Protein AF-A0A3B8JU60-F1 (afdb_monomer_lite)

Sequence (77 aa):
MPKKDLNIVKGEPELYDEKKKPLNLAMTPTGAKLLDEMAKERGLTRSELVERIARGIIPLQPEIIGTDNQEESKGQS

Structure (mmCIF, N/CA/C/O backbone):
data_AF-A0A3B8JU60-F1
#
_entry.id   AF-A0A3B8JU60-F1
#
loop_
_atom_site.group_PDB
_atom_site.id
_atom_site.type_symbol
_atom_site.label_atom_id
_atom_site.label_alt_id
_atom_site.label_comp_id
_atom_site.label_asym_id
_atom_site.label_entity_id
_atom_site.label_seq_id
_atom_site.pdbx_PDB_ins_code
_atom_site.Cartn_x
_atom_site.Cartn_y
_atom_site.Cartn_z
_atom_site.occupancy
_atom_site.B_iso_or_equiv
_atom_site.auth_seq_id
_atom_site.auth_comp_id
_atom_site.auth_asym_id
_atom_site.auth_atom_id
_atom_site.pdbx_PDB_model_num
ATOM 1 N N . MET A 1 1 ? -4.156 3.325 26.130 1.00 44.41 1 MET A N 1
ATOM 2 C CA . MET A 1 1 ? -3.788 1.896 26.004 1.00 44.41 1 MET A CA 1
ATOM 3 C C . MET A 1 1 ? -2.763 1.770 24.883 1.00 44.41 1 MET A C 1
ATOM 5 O O . MET A 1 1 ? -3.100 2.162 23.769 1.00 44.41 1 MET A O 1
ATOM 9 N N . PRO A 1 2 ? -1.521 1.330 25.137 1.00 38.66 2 PRO A N 1
ATOM 10 C CA . PRO A 1 2 ? -0.543 1.132 24.070 1.00 38.66 2 PRO A CA 1
ATOM 11 C C . PRO A 1 2 ? -0.906 -0.140 23.288 1.00 38.66 2 PRO A C 1
ATOM 13 O O . PRO A 1 2 ? -1.192 -1.175 23.890 1.00 38.66 2 PRO A O 1
ATOM 16 N N . LYS A 1 3 ? -0.964 -0.061 21.952 1.00 50.56 3 LYS A N 1
ATOM 17 C CA . LYS A 1 3 ? -1.230 -1.228 21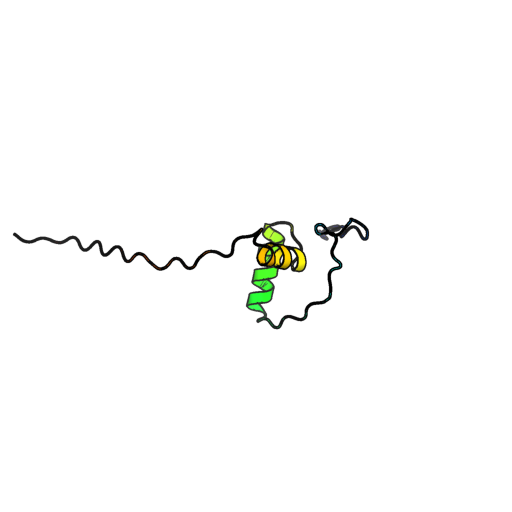.099 1.00 50.56 3 LYS A CA 1
ATOM 18 C C . LYS A 1 3 ? 0.002 -2.128 21.099 1.00 50.56 3 LYS A C 1
ATOM 20 O O . LYS A 1 3 ? 1.055 -1.751 20.600 1.00 50.56 3 LYS A O 1
ATOM 25 N N . LYS A 1 4 ? -0.189 -3.276 21.732 1.00 44.19 4 LYS A N 1
ATOM 26 C CA . LYS A 1 4 ? 0.755 -4.350 21.998 1.00 44.19 4 LYS A CA 1
ATOM 27 C C . LYS A 1 4 ? 0.986 -5.161 20.712 1.00 44.19 4 LYS A C 1
ATOM 29 O O . LYS A 1 4 ? 0.032 -5.664 20.132 1.00 44.19 4 LYS A O 1
ATOM 34 N N . ASP A 1 5 ? 2.243 -5.193 20.280 1.00 44.34 5 ASP A N 1
ATOM 35 C CA . ASP A 1 5 ? 2.916 -6.254 19.522 1.00 44.34 5 ASP A CA 1
ATOM 36 C C . ASP A 1 5 ? 2.246 -6.763 18.224 1.00 44.34 5 ASP A C 1
ATOM 38 O O . ASP A 1 5 ? 1.659 -7.843 18.191 1.00 44.34 5 ASP A O 1
ATOM 42 N N . LEU A 1 6 ? 2.453 -6.066 17.094 1.00 55.44 6 LEU A N 1
ATOM 43 C CA . LEU A 1 6 ? 2.561 -6.790 15.818 1.00 55.44 6 LEU A CA 1
ATOM 44 C C . LEU A 1 6 ? 3.912 -7.516 15.838 1.00 55.44 6 LEU A C 1
ATOM 46 O O . LEU A 1 6 ? 4.940 -6.951 15.464 1.00 55.44 6 LEU A O 1
ATOM 50 N N . ASN A 1 7 ? 3.910 -8.759 16.317 1.00 44.97 7 ASN A N 1
ATOM 51 C CA . ASN A 1 7 ? 5.037 -9.671 16.170 1.00 44.97 7 ASN A CA 1
ATOM 52 C C . ASN A 1 7 ? 5.243 -9.950 14.677 1.00 44.97 7 ASN A C 1
ATOM 54 O O . ASN A 1 7 ? 4.662 -10.878 14.123 1.00 44.97 7 ASN A O 1
ATOM 58 N N . ILE A 1 8 ? 6.071 -9.144 14.013 1.00 54.59 8 ILE A N 1
ATOM 59 C CA . ILE A 1 8 ? 6.695 -9.559 12.758 1.00 54.59 8 ILE A CA 1
ATOM 60 C C . ILE A 1 8 ? 7.716 -10.616 13.171 1.00 54.59 8 ILE A C 1
ATOM 62 O O . ILE A 1 8 ? 8.825 -10.292 13.600 1.00 54.59 8 ILE A O 1
ATOM 66 N N . VAL A 1 9 ? 7.288 -11.877 13.159 1.00 49.09 9 VAL A N 1
ATOM 67 C CA . VAL A 1 9 ? 8.115 -13.020 13.536 1.00 49.09 9 VAL A CA 1
ATOM 68 C C . VAL A 1 9 ? 9.304 -13.061 12.580 1.00 49.09 9 VAL A C 1
ATOM 70 O O . VAL A 1 9 ? 9.190 -13.358 11.393 1.00 49.09 9 VAL A O 1
ATOM 73 N N . LYS A 1 10 ? 10.468 -12.674 13.099 1.00 40.94 10 LYS A N 1
ATOM 74 C CA . LYS A 1 10 ? 11.731 -12.648 12.371 1.00 40.94 10 LYS A CA 1
ATOM 75 C C . LYS A 1 10 ? 12.195 -14.096 12.195 1.00 40.94 10 LYS A C 1
ATOM 77 O O . LYS A 1 10 ? 12.851 -14.629 13.083 1.00 40.94 10 LYS A O 1
ATOM 82 N N . GLY A 1 11 ? 11.824 -14.725 11.080 1.00 43.28 11 GLY A N 1
ATOM 83 C CA . GLY A 1 11 ? 12.271 -16.079 10.735 1.00 43.28 11 GLY A CA 1
ATOM 84 C C . GLY A 1 11 ? 11.211 -17.031 10.183 1.00 43.28 11 GLY A C 1
ATOM 85 O O . GLY A 1 11 ? 11.550 -18.188 9.952 1.00 43.28 11 GLY A O 1
ATOM 86 N N . GLU A 1 12 ? 9.966 -16.598 9.957 1.00 46.19 12 GLU A N 1
ATOM 87 C CA . GLU A 1 12 ? 9.056 -17.404 9.132 1.00 46.19 12 GLU A CA 1
ATOM 88 C C . GLU A 1 12 ? 9.542 -17.396 7.676 1.00 46.19 12 GLU A C 1
ATOM 90 O O . GLU A 1 12 ? 10.029 -16.353 7.218 1.00 46.19 12 GLU A O 1
ATOM 95 N N . PRO A 1 13 ? 9.459 -18.533 6.954 1.00 47.94 13 PRO A N 1
ATOM 96 C CA . PRO A 1 13 ? 9.745 -18.551 5.529 1.00 47.94 13 PRO A CA 1
ATOM 97 C C . PRO A 1 13 ? 8.909 -17.455 4.884 1.00 47.94 13 PRO A C 1
ATOM 99 O O . PRO A 1 13 ? 7.710 -17.332 5.149 1.00 47.94 13 PRO A O 1
ATOM 102 N N . GLU A 1 14 ? 9.555 -16.612 4.084 1.00 58.25 14 GLU A N 1
ATOM 103 C CA . GLU A 1 14 ? 8.814 -15.658 3.280 1.00 58.25 14 GLU A CA 1
ATOM 104 C C . GLU A 1 14 ? 7.765 -16.446 2.512 1.00 58.25 14 GLU A C 1
ATOM 106 O O . GLU A 1 14 ? 8.075 -17.486 1.937 1.00 58.25 14 GLU A O 1
ATOM 111 N N . LEU A 1 15 ? 6.514 -15.985 2.565 1.00 68.12 15 LEU A N 1
ATOM 112 C CA . LEU A 1 15 ? 5.344 -16.699 2.043 1.00 68.12 15 LEU A CA 1
ATOM 113 C C . LEU A 1 15 ? 5.537 -17.212 0.600 1.00 68.12 15 LEU A C 1
ATOM 115 O O . LEU A 1 15 ? 4.839 -18.124 0.170 1.00 68.12 15 LEU A O 1
ATOM 119 N N . TYR A 1 16 ? 6.490 -16.625 -0.127 1.00 78.50 16 TYR A N 1
ATOM 120 C CA . TYR A 1 16 ? 6.806 -16.900 -1.520 1.00 78.50 16 TYR A CA 1
ATOM 121 C C . TYR A 1 16 ? 8.221 -17.458 -1.759 1.00 78.50 16 TYR A C 1
ATOM 123 O O . TYR A 1 16 ? 8.656 -17.460 -2.900 1.00 78.50 16 TYR A O 1
ATOM 131 N N . ASP A 1 17 ? 8.943 -17.905 -0.722 1.00 77.50 17 ASP A N 1
ATOM 132 C CA . ASP A 1 17 ? 10.328 -18.424 -0.809 1.00 77.50 17 ASP A CA 1
ATOM 133 C C . ASP A 1 17 ? 11.321 -17.443 -1.485 1.00 77.50 17 ASP A C 1
ATOM 135 O O . ASP A 1 17 ? 12.358 -17.810 -2.037 1.00 77.50 17 ASP A O 1
ATOM 139 N N . GLU A 1 18 ? 10.995 -16.147 -1.436 1.00 82.56 18 GLU A N 1
ATOM 140 C CA . GLU A 1 18 ? 11.732 -15.054 -2.067 1.00 82.56 18 GLU A CA 1
ATOM 141 C C . GLU A 1 18 ? 12.078 -13.968 -1.047 1.00 82.56 18 GLU A C 1
ATOM 143 O O . GLU A 1 18 ? 11.193 -13.450 -0.364 1.00 82.56 18 GLU A O 1
ATOM 148 N N . LYS A 1 19 ? 13.352 -13.546 -1.043 1.00 84.00 19 LYS A N 1
ATOM 149 C CA . LYS A 1 19 ? 13.850 -12.445 -0.204 1.00 84.00 19 LYS A CA 1
ATOM 150 C C . LYS A 1 19 ? 13.275 -11.095 -0.593 1.00 84.00 19 LYS A C 1
ATOM 152 O O . LYS A 1 19 ? 13.623 -10.553 -1.645 1.00 84.00 19 LYS A O 1
ATOM 157 N N . LYS A 1 20 ? 12.502 -10.493 0.317 1.00 84.25 20 LYS A N 1
ATOM 158 C CA . LYS A 1 20 ? 12.057 -9.100 0.243 1.00 84.25 20 LYS A CA 1
ATOM 159 C C . LYS A 1 20 ? 13.275 -8.184 0.133 1.00 84.25 20 LYS A C 1
ATOM 161 O O . LYS A 1 20 ? 14.209 -8.235 0.937 1.00 84.25 20 LYS A O 1
ATOM 166 N N . LYS A 1 21 ? 13.253 -7.308 -0.870 1.00 88.25 21 LYS A N 1
ATOM 167 C CA . LYS A 1 21 ? 14.239 -6.239 -1.064 1.00 88.25 21 LYS A CA 1
ATOM 168 C C . LYS A 1 21 ? 13.593 -4.883 -0.760 1.00 88.25 21 LYS A C 1
ATOM 170 O O . LYS A 1 21 ? 12.403 -4.719 -1.031 1.00 88.25 21 LYS A O 1
ATOM 175 N N . PRO A 1 22 ? 14.339 -3.901 -0.222 1.00 88.75 22 PRO A N 1
ATOM 176 C CA . PRO A 1 22 ? 13.814 -2.551 -0.046 1.00 88.75 22 PRO A CA 1
ATOM 177 C C . PRO A 1 22 ? 13.375 -1.945 -1.385 1.00 88.75 22 PRO A C 1
ATOM 179 O O . PRO A 1 22 ? 14.140 -1.955 -2.348 1.00 88.75 22 PRO A O 1
ATOM 182 N N . LEU A 1 23 ? 12.162 -1.390 -1.425 1.00 88.19 23 LEU A N 1
ATOM 183 C CA . LEU A 1 23 ? 11.620 -0.662 -2.570 1.00 88.19 23 LEU A CA 1
ATOM 184 C C . LEU A 1 23 ? 11.263 0.760 -2.132 1.00 88.19 23 LEU A C 1
ATOM 186 O O . LEU A 1 23 ? 10.454 0.947 -1.223 1.00 88.19 23 LEU A O 1
ATOM 190 N N . ASN A 1 24 ? 11.867 1.758 -2.777 1.00 92.88 24 ASN A N 1
ATOM 191 C CA . ASN A 1 24 ? 11.568 3.165 -2.519 1.00 92.88 24 ASN A CA 1
ATOM 192 C C . ASN A 1 24 ? 10.416 3.614 -3.424 1.00 92.88 24 ASN A C 1
ATOM 194 O O . ASN A 1 24 ? 10.529 3.531 -4.645 1.00 92.88 24 ASN A O 1
ATOM 198 N N . LEU A 1 25 ? 9.332 4.113 -2.827 1.00 90.00 25 LEU A N 1
ATOM 199 C CA . LEU A 1 25 ? 8.163 4.622 -3.543 1.00 90.00 25 LEU A CA 1
ATOM 200 C C . LEU A 1 25 ? 7.869 6.058 -3.104 1.00 90.00 25 LEU A C 1
ATOM 202 O O . LEU A 1 25 ? 7.722 6.329 -1.912 1.00 90.00 25 LEU A O 1
ATOM 206 N N . ALA A 1 26 ? 7.756 6.969 -4.070 1.00 95.38 26 ALA A N 1
ATOM 207 C CA . ALA A 1 26 ? 7.259 8.316 -3.824 1.00 95.38 26 ALA A CA 1
ATOM 208 C C . ALA A 1 26 ? 5.726 8.316 -3.854 1.00 95.38 26 ALA A C 1
ATOM 210 O O . ALA A 1 26 ? 5.114 7.738 -4.749 1.00 95.38 26 ALA A O 1
ATOM 211 N N . MET A 1 27 ? 5.103 8.968 -2.875 1.00 94.56 27 MET A N 1
ATOM 212 C CA . MET A 1 27 ? 3.649 9.030 -2.738 1.00 94.56 27 MET A CA 1
ATOM 213 C C . MET A 1 27 ? 3.250 10.302 -1.987 1.00 94.56 27 MET A C 1
ATOM 215 O O . MET A 1 27 ? 4.018 10.821 -1.175 1.00 94.56 27 MET A O 1
ATOM 219 N N . THR A 1 28 ? 2.045 10.809 -2.246 1.00 98.12 28 THR A N 1
ATOM 220 C CA . THR A 1 28 ? 1.504 11.943 -1.487 1.00 98.12 28 THR A CA 1
ATOM 221 C C . THR A 1 28 ? 1.238 11.542 -0.029 1.00 98.12 28 THR A C 1
ATOM 223 O O . THR A 1 28 ? 0.950 10.371 0.242 1.00 98.12 28 THR A O 1
ATOM 226 N N . PRO A 1 29 ? 1.261 12.489 0.929 1.00 97.62 29 PRO A N 1
ATOM 227 C CA . PRO A 1 29 ? 0.923 12.188 2.322 1.00 97.62 29 PRO A CA 1
ATOM 228 C C . PRO A 1 29 ? -0.466 11.553 2.475 1.00 97.62 29 PRO A C 1
ATOM 230 O O . PRO A 1 29 ? -0.646 10.621 3.258 1.00 97.62 29 PRO A O 1
ATOM 233 N N . THR A 1 30 ? -1.436 12.015 1.681 1.00 98.12 30 THR A N 1
ATOM 234 C CA . THR A 1 30 ? -2.793 11.459 1.650 1.00 98.12 30 THR A CA 1
ATOM 235 C C . THR A 1 30 ? -2.795 10.014 1.165 1.00 98.12 30 THR A C 1
ATOM 237 O O . THR A 1 30 ? -3.384 9.161 1.822 1.00 98.12 30 THR A O 1
ATOM 240 N N . GLY A 1 31 ? -2.099 9.714 0.063 1.00 96.88 31 GLY A N 1
ATOM 241 C CA . GLY A 1 31 ? -1.995 8.347 -0.451 1.00 96.88 31 GLY A CA 1
ATOM 242 C C . GLY A 1 31 ? -1.355 7.397 0.562 1.00 96.88 31 GLY A C 1
ATOM 243 O O . GLY A 1 31 ? -1.866 6.303 0.785 1.00 96.88 31 GLY A O 1
ATOM 244 N N . ALA A 1 32 ? -0.298 7.844 1.248 1.00 96.00 32 ALA A N 1
ATOM 245 C CA . ALA A 1 32 ? 0.360 7.053 2.286 1.00 96.00 32 ALA A CA 1
ATOM 246 C C . ALA A 1 32 ? -0.586 6.724 3.449 1.00 96.00 32 ALA A C 1
ATOM 248 O O . ALA A 1 32 ? -0.641 5.578 3.891 1.00 96.00 32 ALA A O 1
ATOM 249 N N . LYS A 1 33 ? -1.371 7.710 3.899 1.00 96.75 33 LYS A N 1
ATOM 250 C CA . LYS A 1 33 ? -2.360 7.522 4.964 1.00 96.75 33 LYS A CA 1
ATOM 251 C C . LYS A 1 33 ? -3.462 6.540 4.555 1.00 96.75 33 LYS A C 1
ATOM 253 O O . LYS A 1 33 ? -3.779 5.644 5.330 1.00 96.75 33 LYS A O 1
ATOM 258 N N . LEU A 1 34 ? -4.004 6.675 3.344 1.00 96.62 34 LEU A N 1
ATOM 259 C CA . LEU A 1 34 ? -5.017 5.752 2.824 1.00 96.62 34 LEU A CA 1
ATOM 260 C C . LEU A 1 34 ? -4.465 4.323 2.709 1.00 96.62 34 LEU A C 1
ATOM 262 O O . LEU A 1 34 ? -5.152 3.362 3.044 1.00 96.62 34 LEU A O 1
ATOM 266 N N . LEU A 1 35 ? -3.201 4.169 2.300 1.00 95.19 35 LEU A N 1
ATOM 267 C CA . LEU A 1 35 ? -2.529 2.869 2.265 1.00 95.19 35 LEU A CA 1
ATOM 268 C C . LEU A 1 35 ? -2.383 2.253 3.667 1.00 95.19 35 LEU A C 1
ATOM 270 O O . LEU A 1 35 ? -2.614 1.055 3.836 1.00 95.19 35 LEU A O 1
ATOM 274 N N . ASP A 1 36 ? -2.025 3.061 4.669 1.00 95.56 36 ASP A N 1
ATOM 275 C CA . ASP A 1 36 ? -1.961 2.637 6.073 1.00 95.56 36 ASP A CA 1
ATOM 276 C C . ASP A 1 36 ? -3.338 2.198 6.605 1.00 95.56 36 ASP A C 1
ATOM 278 O O . ASP A 1 36 ? -3.443 1.182 7.299 1.00 95.56 36 ASP A O 1
ATOM 282 N N . GLU A 1 37 ? -4.400 2.929 6.263 1.00 96.94 37 GLU A N 1
ATOM 283 C CA . GLU A 1 37 ? -5.779 2.600 6.639 1.00 96.94 37 GLU A CA 1
ATOM 284 C C . GLU A 1 37 ? -6.230 1.276 6.005 1.00 96.94 37 GLU A C 1
ATOM 286 O O . GLU A 1 37 ? -6.631 0.367 6.737 1.00 96.94 37 GLU A O 1
ATOM 291 N N . MET A 1 38 ? -6.039 1.102 4.692 1.00 95.06 38 MET A N 1
ATOM 292 C CA . MET A 1 38 ? -6.359 -0.147 3.985 1.00 95.06 38 MET A CA 1
ATOM 293 C C . MET A 1 38 ? -5.609 -1.359 4.553 1.00 95.06 38 MET A C 1
ATOM 295 O O . MET A 1 38 ? -6.166 -2.454 4.665 1.00 95.06 38 MET A O 1
ATOM 299 N N . ALA A 1 39 ? -4.333 -1.187 4.909 1.00 94.12 39 ALA A N 1
ATOM 300 C CA . ALA A 1 39 ? -3.534 -2.263 5.487 1.00 94.12 39 ALA A CA 1
ATOM 301 C C . ALA A 1 39 ? -4.077 -2.654 6.869 1.00 94.12 39 ALA A C 1
ATOM 303 O O . ALA A 1 39 ? -4.284 -3.836 7.150 1.00 94.12 39 ALA A O 1
ATOM 304 N N . LYS A 1 40 ? -4.389 -1.656 7.702 1.00 94.06 40 LYS A N 1
ATOM 305 C CA . LYS A 1 40 ? -4.942 -1.852 9.043 1.00 94.06 40 LYS A CA 1
ATOM 306 C C . LYS A 1 40 ? -6.309 -2.537 9.021 1.00 94.06 40 LYS A C 1
ATOM 308 O O . 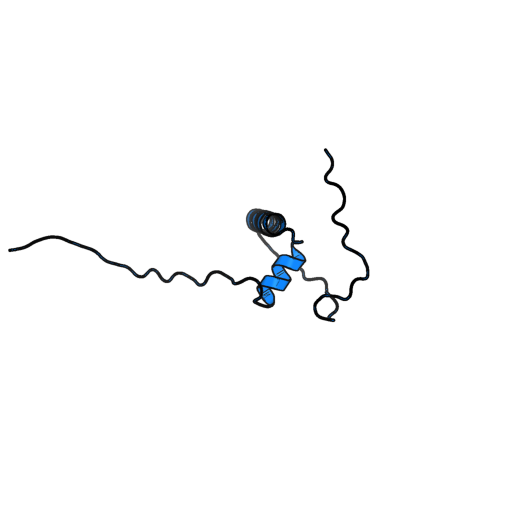LYS A 1 40 ? -6.529 -3.434 9.830 1.00 94.06 40 LYS A O 1
ATOM 313 N N . GLU A 1 41 ? -7.203 -2.148 8.115 1.00 94.06 41 GLU A N 1
ATOM 314 C CA . GLU A 1 41 ? -8.525 -2.774 7.949 1.00 94.06 41 GLU A CA 1
ATOM 315 C C . GLU A 1 41 ? -8.430 -4.270 7.630 1.00 94.06 41 GLU A C 1
ATOM 317 O O . GLU A 1 41 ? -9.279 -5.055 8.047 1.00 94.06 41 GLU A O 1
ATOM 322 N N . ARG A 1 42 ? -7.364 -4.677 6.936 1.00 90.12 42 ARG A N 1
ATOM 323 C CA . ARG A 1 42 ? -7.114 -6.067 6.531 1.00 90.12 42 ARG A CA 1
ATOM 324 C C . ARG A 1 42 ? -6.204 -6.832 7.497 1.00 90.12 42 ARG A C 1
ATOM 326 O O . ARG A 1 42 ? -5.900 -7.992 7.238 1.00 90.12 42 ARG A O 1
ATOM 333 N N . GLY A 1 43 ? -5.743 -6.198 8.579 1.00 91.25 43 GLY A N 1
ATOM 334 C CA . GLY A 1 43 ? -4.777 -6.793 9.509 1.00 91.25 43 GLY A CA 1
ATOM 335 C C . GLY A 1 43 ? -3.403 -7.066 8.881 1.00 91.25 43 GLY A C 1
ATOM 336 O O . GLY A 1 43 ? -2.698 -7.971 9.317 1.00 91.25 43 GLY A O 1
ATOM 337 N N . LEU A 1 44 ? -3.029 -6.313 7.844 1.00 92.12 44 LEU A N 1
ATOM 338 C CA . LEU A 1 44 ? -1.778 -6.462 7.102 1.00 92.12 44 LEU A CA 1
ATOM 339 C C . LEU A 1 44 ? -0.800 -5.330 7.424 1.00 92.12 44 LEU A C 1
ATOM 341 O O . LEU A 1 44 ? -1.178 -4.243 7.859 1.00 92.12 44 LEU A O 1
ATOM 345 N N . THR A 1 45 ? 0.481 -5.566 7.144 1.00 92.19 45 THR A N 1
ATOM 346 C CA . THR A 1 45 ? 1.456 -4.473 7.044 1.00 92.19 45 THR A CA 1
ATOM 347 C C . THR A 1 45 ? 1.322 -3.778 5.686 1.00 92.19 45 THR A C 1
ATOM 349 O O . THR A 1 45 ? 0.860 -4.387 4.721 1.00 92.19 45 THR A O 1
ATOM 352 N N . ARG A 1 46 ? 1.779 -2.522 5.573 1.00 92.25 46 ARG A N 1
ATOM 353 C CA . ARG A 1 46 ? 1.804 -1.798 4.286 1.00 92.25 46 ARG A CA 1
ATOM 354 C C . ARG A 1 46 ? 2.493 -2.586 3.176 1.00 92.25 46 ARG A C 1
ATOM 356 O O . ARG A 1 46 ? 1.947 -2.728 2.090 1.00 92.25 46 ARG A O 1
ATOM 363 N N . SER A 1 47 ? 3.692 -3.097 3.450 1.00 91.62 47 SER A N 1
ATOM 364 C CA . SER A 1 47 ? 4.474 -3.840 2.460 1.00 91.62 47 SER A CA 1
ATOM 365 C C . SER A 1 47 ? 3.783 -5.138 2.053 1.00 91.62 47 SER A C 1
ATOM 367 O O . SER A 1 47 ? 3.842 -5.513 0.893 1.00 91.62 47 SER A O 1
ATOM 369 N N . GLU A 1 48 ? 3.094 -5.802 2.982 1.00 92.25 48 GLU A N 1
ATOM 370 C CA . GLU A 1 48 ? 2.328 -7.010 2.673 1.00 92.25 48 GLU A CA 1
ATOM 371 C C . GLU A 1 48 ? 1.081 -6.714 1.833 1.00 92.25 48 GLU A C 1
ATOM 373 O O . GLU A 1 48 ? 0.764 -7.463 0.914 1.00 92.25 48 GLU A O 1
ATOM 378 N N . LEU A 1 49 ? 0.395 -5.600 2.104 1.00 93.19 49 LEU A N 1
ATOM 379 C CA . LEU A 1 49 ? -0.711 -5.143 1.268 1.00 93.19 49 LEU A CA 1
ATOM 380 C C . LEU A 1 49 ? -0.244 -4.901 -0.177 1.00 93.19 49 LEU A C 1
ATOM 382 O O . LEU A 1 49 ? -0.863 -5.413 -1.106 1.00 93.19 49 LEU A O 1
ATOM 386 N N . VAL A 1 50 ? 0.859 -4.166 -0.359 1.00 93.12 50 VAL A N 1
ATOM 387 C CA . VAL A 1 50 ? 1.432 -3.875 -1.685 1.00 93.12 50 VAL A CA 1
ATOM 388 C C . VAL A 1 50 ? 1.862 -5.157 -2.401 1.00 93.12 50 VAL A C 1
ATOM 390 O O . VAL A 1 50 ? 1.543 -5.325 -3.574 1.00 93.12 50 VAL A O 1
ATOM 393 N N . GLU A 1 51 ? 2.513 -6.088 -1.700 1.00 92.31 51 GLU A N 1
ATOM 394 C CA . GLU A 1 51 ? 2.915 -7.387 -2.254 1.00 92.31 51 GLU A CA 1
ATOM 395 C C . GLU A 1 51 ? 1.702 -8.182 -2.764 1.00 92.31 51 GLU A C 1
ATOM 397 O O . GLU A 1 51 ? 1.703 -8.686 -3.885 1.00 92.31 51 GLU A O 1
ATOM 402 N N . ARG A 1 52 ? 0.627 -8.259 -1.969 1.00 92.62 52 ARG A N 1
ATOM 403 C CA . ARG A 1 52 ? -0.592 -8.991 -2.347 1.00 92.62 52 ARG A CA 1
ATOM 404 C C . ARG A 1 52 ? -1.339 -8.341 -3.505 1.00 92.62 52 ARG A C 1
ATOM 406 O O . ARG A 1 52 ? -1.927 -9.063 -4.305 1.00 92.62 52 ARG A O 1
ATOM 413 N N . ILE A 1 53 ? -1.317 -7.013 -3.608 1.00 93.50 53 ILE A N 1
ATOM 414 C CA . ILE A 1 53 ? -1.838 -6.301 -4.782 1.00 93.50 53 ILE A CA 1
ATOM 415 C C . ILE A 1 53 ? -0.991 -6.647 -6.012 1.00 93.50 53 ILE A C 1
ATOM 417 O O . ILE A 1 53 ? -1.534 -7.064 -7.030 1.00 93.50 53 ILE A O 1
ATOM 421 N N . ALA A 1 54 ? 0.337 -6.545 -5.910 1.00 92.50 54 ALA A N 1
ATOM 422 C CA . ALA A 1 54 ? 1.253 -6.809 -7.021 1.00 92.50 54 ALA A CA 1
ATOM 423 C C . ALA A 1 54 ? 1.179 -8.260 -7.528 1.00 92.50 54 ALA A C 1
ATOM 425 O O . ALA A 1 54 ? 1.292 -8.502 -8.726 1.00 92.50 54 ALA A O 1
ATOM 426 N N . ARG A 1 55 ? 0.937 -9.224 -6.632 1.00 90.94 55 ARG A N 1
ATOM 427 C CA . ARG A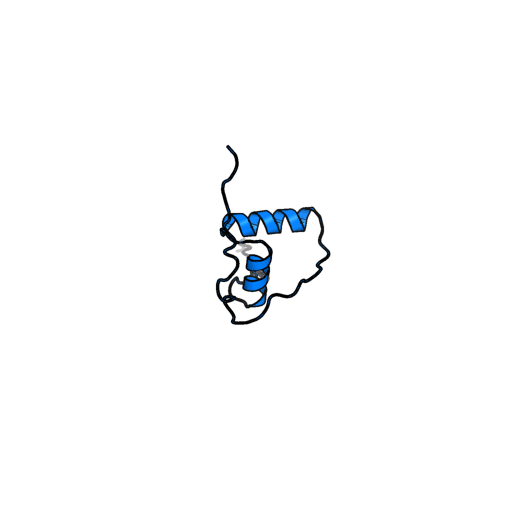 1 55 ? 0.732 -10.642 -6.975 1.00 90.94 55 ARG A CA 1
ATOM 428 C C . ARG A 1 55 ? -0.695 -10.973 -7.432 1.00 90.94 55 ARG A C 1
ATOM 430 O O . ARG A 1 55 ? -0.980 -12.135 -7.701 1.00 90.94 55 ARG A O 1
ATOM 437 N N . GLY A 1 56 ? -1.600 -9.993 -7.488 1.00 90.75 56 GLY A N 1
ATOM 438 C CA . GLY A 1 56 ? -2.994 -10.190 -7.899 1.00 90.75 56 GLY A CA 1
ATOM 439 C C . GLY A 1 56 ? -3.870 -10.930 -6.879 1.00 90.75 56 GLY A C 1
ATOM 440 O O . GLY A 1 56 ? -4.992 -11.308 -7.198 1.00 90.75 56 GLY A O 1
ATOM 441 N N . ILE A 1 57 ? -3.388 -11.127 -5.648 1.00 91.50 57 ILE A N 1
ATOM 442 C CA . ILE A 1 57 ? -4.152 -11.737 -4.546 1.00 91.50 57 ILE A CA 1
ATOM 443 C C . ILE A 1 57 ? -5.241 -10.774 -4.063 1.00 91.50 57 ILE A C 1
ATOM 445 O O . ILE A 1 57 ? -6.345 -11.193 -3.718 1.00 91.50 57 ILE A O 1
ATOM 449 N N . ILE A 1 58 ? -4.927 -9.477 -4.021 1.00 90.56 58 ILE A N 1
ATOM 450 C CA . ILE A 1 58 ? -5.912 -8.421 -3.790 1.00 90.56 58 ILE A CA 1
ATOM 451 C C . ILE A 1 58 ? -6.205 -7.774 -5.142 1.00 90.56 58 ILE A C 1
ATOM 453 O O . ILE A 1 58 ? -5.300 -7.167 -5.718 1.00 90.56 58 ILE A O 1
ATOM 457 N N . PRO A 1 59 ? -7.444 -7.880 -5.650 1.00 88.62 59 PRO A N 1
ATOM 458 C CA . PRO A 1 59 ? -7.790 -7.274 -6.921 1.00 88.62 59 PRO A CA 1
ATOM 459 C C . PRO A 1 59 ? -7.767 -5.751 -6.787 1.00 88.62 59 PRO A C 1
ATOM 461 O O . PRO A 1 59 ? -8.336 -5.187 -5.848 1.00 88.62 59 PRO A O 1
ATOM 464 N N . LEU A 1 60 ? -7.135 -5.084 -7.750 1.00 86.12 60 LEU A N 1
ATOM 465 C CA . LEU A 1 60 ? -7.439 -3.685 -8.026 1.00 86.12 60 LEU A CA 1
ATOM 466 C C . LEU A 1 60 ? -8.846 -3.651 -8.622 1.00 86.12 60 LEU A C 1
ATOM 468 O O . LEU A 1 60 ? -9.176 -4.495 -9.458 1.00 86.12 60 LEU A O 1
ATOM 472 N N . GLN A 1 61 ? -9.694 -2.738 -8.148 1.00 80.19 61 GLN A N 1
ATOM 473 C CA . GLN A 1 61 ? -11.027 -2.600 -8.727 1.00 80.19 61 GLN A CA 1
ATOM 474 C C . GLN A 1 61 ? -10.861 -2.302 -10.221 1.00 80.19 61 GLN A C 1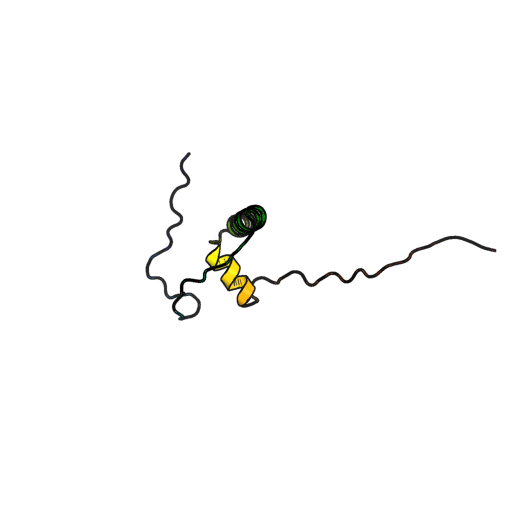
ATOM 476 O O . GLN A 1 61 ? -10.127 -1.369 -10.554 1.00 80.19 61 GLN A O 1
ATOM 481 N N . PRO A 1 62 ? -11.476 -3.090 -11.120 1.00 66.12 62 PRO A N 1
ATOM 482 C CA . PRO A 1 62 ? -11.519 -2.708 -12.516 1.00 66.12 62 PRO A CA 1
ATOM 483 C C . PRO A 1 62 ? -12.257 -1.374 -12.602 1.00 66.12 62 PRO A C 1
ATOM 485 O O . PRO A 1 62 ? -13.262 -1.176 -11.915 1.00 66.12 62 PRO A O 1
ATOM 488 N N . GLU A 1 63 ? -11.736 -0.466 -13.423 1.00 66.19 63 GLU A N 1
ATOM 489 C CA . GLU A 1 63 ? -12.428 0.757 -13.816 1.00 66.19 63 GLU A CA 1
ATOM 490 C C . GLU A 1 63 ? -13.867 0.356 -14.193 1.00 66.19 63 GLU A C 1
ATOM 492 O O . GLU A 1 63 ? -14.071 -0.401 -15.149 1.00 66.19 63 GLU A O 1
ATOM 497 N N . ILE A 1 64 ? -14.875 0.790 -13.429 1.00 64.62 64 ILE A N 1
ATOM 498 C CA . ILE A 1 64 ? -16.258 0.674 -13.888 1.00 64.62 64 ILE A CA 1
ATOM 499 C C . ILE A 1 64 ? -16.353 1.675 -15.037 1.00 64.62 64 ILE A C 1
ATOM 501 O O . ILE A 1 64 ? -16.557 2.866 -14.813 1.00 64.62 64 ILE A O 1
ATOM 505 N N . ILE A 1 65 ? -16.138 1.210 -16.268 1.00 64.62 65 ILE A N 1
ATOM 506 C CA . ILE A 1 65 ? -16.536 1.965 -17.453 1.00 64.62 65 ILE A CA 1
ATOM 507 C C . ILE A 1 65 ? -18.047 2.088 -17.307 1.00 64.62 65 ILE A C 1
ATOM 509 O O . ILE A 1 65 ? -18.752 1.082 -17.398 1.00 64.62 65 ILE A O 1
ATOM 513 N N . GLY A 1 66 ? -18.516 3.284 -16.948 1.00 55.84 66 GLY A N 1
ATOM 514 C CA . GLY A 1 66 ? -19.926 3.547 -16.714 1.00 55.84 66 GLY A CA 1
ATOM 515 C C . GLY A 1 66 ? -20.733 3.015 -17.887 1.00 55.84 66 GLY A C 1
ATOM 516 O O . GLY A 1 66 ? -20.599 3.492 -19.009 1.00 55.84 66 GLY A O 1
ATOM 517 N N . THR A 1 67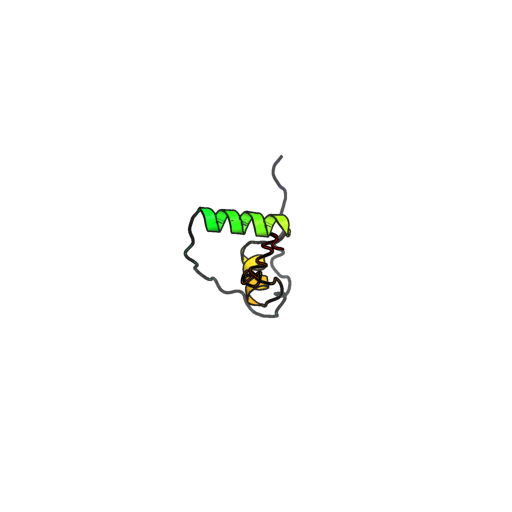 ? -21.548 1.992 -17.647 1.00 56.06 67 THR A N 1
ATOM 518 C CA . THR A 1 67 ? -22.672 1.727 -18.531 1.00 56.06 67 THR A CA 1
ATOM 519 C C . THR A 1 67 ? -23.630 2.879 -18.293 1.00 56.06 67 THR A C 1
ATOM 521 O O . THR A 1 67 ? -24.372 2.871 -17.308 1.00 56.06 67 THR A O 1
ATOM 524 N N . ASP A 1 68 ? -23.544 3.896 -19.145 1.00 57.81 68 ASP A N 1
ATOM 525 C CA . ASP A 1 68 ? -24.563 4.925 -19.289 1.00 57.81 68 ASP A CA 1
ATOM 526 C C . ASP A 1 68 ? -25.884 4.233 -19.654 1.00 57.81 68 ASP A C 1
ATOM 528 O O . ASP A 1 68 ? -26.246 4.088 -20.820 1.00 57.81 68 ASP A O 1
ATOM 532 N N . ASN A 1 69 ? -26.614 3.768 -18.641 1.00 58.09 69 ASN A N 1
ATOM 533 C CA . ASN A 1 69 ? -28.036 3.504 -18.765 1.00 58.09 69 ASN A CA 1
ATOM 534 C C . ASN A 1 69 ? -28.721 4.868 -18.827 1.00 58.09 69 ASN A C 1
ATOM 536 O O . ASN A 1 69 ? -29.132 5.426 -17.811 1.00 58.09 69 ASN A O 1
ATOM 540 N N . GLN A 1 70 ? -28.827 5.409 -20.038 1.00 56.16 70 GLN A N 1
ATOM 541 C CA . GLN A 1 70 ? -29.834 6.408 -20.369 1.00 56.16 70 GLN A CA 1
ATOM 542 C C . GLN A 1 70 ? -31.206 5.715 -20.319 1.00 56.16 70 GLN A C 1
ATOM 544 O O . GLN A 1 70 ? -31.767 5.317 -21.337 1.00 56.16 70 GLN A O 1
ATOM 549 N N . GLU A 1 71 ? -31.746 5.546 -19.112 1.00 58.00 71 GLU A N 1
ATOM 550 C CA . GLU A 1 71 ? -33.192 5.587 -18.922 1.00 58.00 71 GLU A CA 1
ATOM 551 C C . GLU A 1 71 ? -33.623 7.054 -19.037 1.00 58.00 71 GLU A C 1
ATOM 553 O O . GLU A 1 71 ? -33.719 7.773 -18.045 1.00 58.00 71 GLU A O 1
ATOM 558 N N . GLU A 1 72 ? -33.918 7.505 -20.255 1.00 52.84 72 GLU A N 1
ATOM 559 C CA . GLU A 1 72 ? -34.910 8.562 -20.441 1.00 52.84 72 GLU A CA 1
ATOM 560 C C . GLU A 1 72 ? -36.214 7.927 -20.912 1.00 52.84 72 GLU A C 1
ATOM 562 O O . GLU A 1 72 ? -36.525 7.783 -22.093 1.00 52.84 72 GLU A O 1
ATOM 567 N N . SER A 1 73 ? -37.026 7.567 -19.922 1.00 60.56 73 SER A N 1
ATOM 568 C CA . SER A 1 73 ? -38.469 7.656 -20.059 1.00 60.56 73 SER A CA 1
ATOM 569 C C . SER A 1 73 ? -38.847 9.095 -20.432 1.00 60.56 73 SER A C 1
ATOM 571 O O . SER A 1 73 ? -38.520 10.005 -19.667 1.00 60.56 73 SER A O 1
ATOM 573 N N . LYS A 1 74 ? -39.592 9.293 -21.528 1.00 56.59 74 LYS A N 1
ATOM 574 C CA . LYS A 1 74 ? -40.821 10.116 -21.575 1.00 56.59 74 LYS A CA 1
ATOM 575 C C . LYS A 1 74 ? -41.437 10.164 -22.982 1.00 56.59 74 LYS A C 1
ATOM 577 O O . LYS A 1 74 ? -40.911 10.798 -23.881 1.00 56.59 74 LYS A O 1
ATOM 582 N N . GLY A 1 75 ? -42.588 9.494 -23.087 1.00 58.06 75 GLY A N 1
ATOM 583 C CA . GLY A 1 75 ? -43.849 9.936 -23.701 1.00 58.06 75 GLY A CA 1
ATOM 584 C C . GLY A 1 75 ? -43.869 10.648 -25.057 1.00 58.06 75 GLY A C 1
ATOM 585 O O . GLY A 1 75 ? -43.393 11.767 -25.160 1.00 58.06 75 GLY A O 1
ATOM 586 N N . GLN A 1 76 ? -44.592 10.045 -26.011 1.00 55.16 76 GLN A N 1
ATOM 587 C CA . GLN A 1 76 ? -45.474 10.635 -27.048 1.00 55.16 76 GLN A CA 1
ATOM 588 C C . GLN A 1 76 ? -45.758 9.514 -28.074 1.00 55.16 76 GLN A C 1
ATOM 590 O O . GLN A 1 76 ? -44.819 8.849 -28.489 1.00 55.16 76 GLN A O 1
ATOM 595 N N . SER A 1 77 ? -46.967 9.197 -28.541 1.00 53.00 77 SER A N 1
ATOM 596 C CA . SER A 1 77 ? -48.318 9.768 -28.445 1.00 53.00 77 SER A CA 1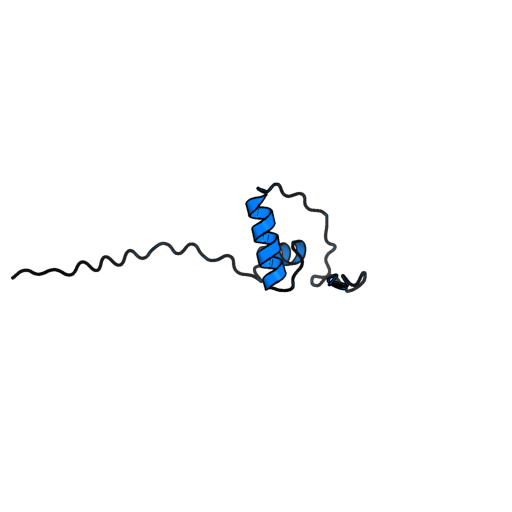
ATOM 597 C C . SER A 1 77 ? -49.346 8.637 -28.550 1.00 53.00 77 SER A C 1
ATOM 599 O O . SER A 1 77 ? -48.958 7.550 -29.035 1.00 53.00 77 SER A O 1
#

pLDDT: mean 76.34, std 19.46, range [38.66, 98.12]

Foldseek 3Di:
DDDDDPCPPPDDQDPVNDDDDDDDDDDDPVVVVVLCVVQVVVVHDSVVVVVCPVVCVDDDDPPPPDPPPPPDDDDDD

Secondary structure (DSSP, 8-state):
---------TTSPPTTSS----------HHHHHHHHHHHHHTT--HHHHHHHHHTTSSPPPP---------------

Radius of gyration: 20.85 Å; chains: 1; bounding box: 63×31×54 Å